Protein AF-A0A955AE21-F1 (afdb_monomer_lite)

pLDDT: mean 90.18, std 6.88, range [49.62, 97.69]

Secondary structure (DSSP, 8-state):
--HHHHHHHHHHHHHHHHHHHHHHHHHHHHHHHHHHHHHHHHHGGGS-HHHHHHHHHHHHHHHHH-GGGHHHHHHHHHHHHHHHHH-TTPPP-HHHHHHHHHHHHHHHTSTTHHHHSHHHHHHHHHHHHHHHTT---SS---HHHHHHHHHHHTPPPP-

Foldseek 3Di:
DDVVVVVVVVVVVVVVVVVVVVVVVVVVVVVVVLVVLLVCLLVLLVDPLVSLLVSLVSLVVNCVPDVVCCVPVLVSLLVLLLCQLAPQPADEDPSSVVSNVSSLCVCLVNPPSCPPVVVSLVSNLVSLVVVQVPRPGHYDDDPVVSVVSCVSSVNDDDD

Radius of gyration: 24.07 Å; chains: 1; bounding box: 61×18×78 Å

Structure (mmCIF, N/CA/C/O backbone):
data_AF-A0A955AE21-F1
#
_entry.id   AF-A0A955AE21-F1
#
loop_
_atom_site.group_PDB
_atom_site.id
_atom_site.type_symbol
_atom_site.label_atom_id
_atom_site.label_alt_id
_atom_site.label_comp_id
_atom_site.label_asym_id
_atom_site.label_entity_id
_atom_site.label_seq_id
_atom_site.pdbx_PDB_ins_code
_atom_site.Cartn_x
_atom_site.Cartn_y
_atom_site.Cartn_z
_atom_site.occupancy
_atom_site.B_iso_or_equiv
_atom_site.auth_seq_id
_atom_site.auth_comp_id
_atom_site.auth_asym_id
_atom_site.auth_atom_id
_atom_site.pdbx_PDB_model_num
ATOM 1 N N . MET A 1 1 ? 29.445 0.067 -59.287 1.00 57.66 1 MET A N 1
ATOM 2 C CA . MET A 1 1 ? 28.831 0.398 -57.986 1.00 57.66 1 MET A CA 1
ATOM 3 C C . MET A 1 1 ? 29.954 0.947 -57.136 1.00 57.66 1 MET A C 1
ATOM 5 O O . MET A 1 1 ? 30.856 0.194 -56.784 1.00 57.66 1 MET A O 1
ATOM 9 N N . ASP A 1 2 ? 29.982 2.263 -56.965 1.00 72.00 2 ASP A N 1
ATOM 10 C CA . ASP A 1 2 ? 31.187 2.963 -56.524 1.00 72.00 2 ASP A CA 1
ATOM 11 C C . ASP A 1 2 ? 31.446 2.706 -55.040 1.00 72.00 2 ASP A C 1
ATOM 13 O O . ASP A 1 2 ? 30.527 2.733 -54.219 1.00 72.00 2 ASP A O 1
ATOM 17 N N . GLY A 1 3 ? 32.702 2.421 -54.686 1.00 76.94 3 GLY A N 1
ATOM 18 C CA . GLY A 1 3 ? 33.094 2.044 -53.324 1.00 76.94 3 GLY A CA 1
ATOM 19 C C . GLY A 1 3 ? 32.744 3.089 -52.256 1.00 76.94 3 GLY A C 1
ATOM 20 O O . GLY A 1 3 ? 32.686 2.759 -51.075 1.00 76.94 3 GLY A O 1
ATOM 21 N N . GLU A 1 4 ? 32.464 4.332 -52.650 1.00 82.94 4 GLU A N 1
ATOM 22 C CA . GLU A 1 4 ? 31.946 5.374 -51.761 1.00 82.94 4 GLU A CA 1
ATOM 23 C C . GLU A 1 4 ? 30.494 5.138 -51.338 1.00 82.94 4 GLU A C 1
ATOM 25 O O . GLU A 1 4 ? 30.184 5.284 -50.157 1.00 82.94 4 GLU A O 1
ATOM 30 N N . PHE A 1 5 ? 29.616 4.696 -52.245 1.00 83.38 5 PHE A N 1
ATOM 31 C CA . PHE A 1 5 ? 28.223 4.381 -51.907 1.00 83.38 5 PHE A CA 1
ATOM 32 C C . PHE A 1 5 ? 28.147 3.264 -50.859 1.00 83.38 5 PHE A C 1
ATOM 34 O O . PHE A 1 5 ? 27.384 3.352 -49.900 1.00 83.38 5 PHE A O 1
ATOM 41 N N . VAL A 1 6 ? 29.004 2.246 -50.992 1.00 83.62 6 VAL A N 1
ATOM 42 C CA . VAL A 1 6 ? 29.099 1.139 -50.027 1.00 83.62 6 VAL A CA 1
ATOM 43 C C . VAL A 1 6 ? 29.546 1.638 -48.647 1.00 83.62 6 VAL A C 1
ATOM 45 O O . VAL A 1 6 ? 28.979 1.222 -47.638 1.00 83.62 6 VAL A O 1
ATOM 48 N N . LYS A 1 7 ? 30.507 2.570 -48.576 1.00 85.94 7 LYS A N 1
ATOM 49 C CA . LYS A 1 7 ? 30.955 3.169 -47.304 1.00 85.94 7 LYS A CA 1
ATOM 50 C C . LYS A 1 7 ? 29.842 3.965 -46.622 1.00 85.94 7 LYS A C 1
ATOM 52 O O . LYS A 1 7 ? 29.630 3.793 -45.422 1.00 85.94 7 LYS A O 1
ATOM 57 N N . TRP A 1 8 ? 29.111 4.787 -47.377 1.00 87.44 8 TRP A N 1
ATOM 58 C CA . TRP A 1 8 ? 27.972 5.544 -46.850 1.00 87.44 8 TRP A CA 1
ATOM 59 C C . TRP A 1 8 ? 26.839 4.626 -46.384 1.00 87.44 8 TRP A C 1
ATOM 61 O O . TRP A 1 8 ? 26.310 4.827 -45.293 1.00 87.44 8 TRP A O 1
ATOM 71 N N . ALA A 1 9 ? 26.527 3.568 -47.137 1.00 85.94 9 ALA A N 1
ATOM 72 C CA . ALA A 1 9 ? 25.515 2.586 -46.750 1.00 85.94 9 ALA A CA 1
ATOM 73 C C . ALA A 1 9 ? 25.878 1.853 -45.445 1.00 85.94 9 ALA A C 1
ATOM 75 O O . ALA A 1 9 ? 25.034 1.729 -44.557 1.00 85.94 9 ALA A O 1
ATOM 76 N N . ILE A 1 10 ? 27.138 1.423 -45.290 1.00 88.31 10 ILE A N 1
ATOM 77 C CA . ILE A 1 10 ? 27.627 0.780 -44.059 1.00 88.31 10 ILE A CA 1
ATOM 78 C C . ILE A 1 10 ? 27.575 1.759 -42.878 1.00 88.31 10 ILE A C 1
ATOM 80 O O . ILE A 1 10 ? 27.115 1.387 -41.800 1.00 88.31 10 ILE A O 1
ATOM 84 N N . ALA A 1 11 ? 27.996 3.012 -43.072 1.00 88.69 11 ALA A N 1
ATOM 85 C CA . ALA A 1 11 ? 27.964 4.028 -42.022 1.00 88.69 11 ALA A CA 1
ATOM 86 C C . ALA A 1 11 ? 26.527 4.341 -41.567 1.00 88.69 11 ALA A C 1
ATOM 88 O O . ALA A 1 11 ? 26.247 4.343 -40.367 1.00 88.69 11 ALA A O 1
ATOM 89 N N . CYS A 1 12 ? 25.599 4.543 -42.506 1.00 90.38 12 CYS A N 1
ATOM 90 C CA . CYS A 1 12 ? 24.185 4.760 -42.197 1.00 90.38 12 CYS A CA 1
ATOM 91 C C . CYS A 1 12 ? 23.558 3.542 -41.504 1.00 90.38 12 CYS A C 1
ATOM 93 O O . CYS A 1 12 ? 22.825 3.710 -40.530 1.00 90.38 12 CYS A O 1
ATOM 95 N N . GLY A 1 13 ? 23.886 2.324 -41.949 1.00 92.19 13 GLY A N 1
ATOM 96 C CA . GLY A 1 13 ? 23.442 1.087 -41.302 1.00 92.19 13 GLY A CA 1
ATOM 97 C C . GLY A 1 13 ? 23.958 0.954 -39.867 1.00 92.19 13 GLY A C 1
ATOM 98 O O . GLY A 1 13 ? 23.194 0.605 -38.969 1.00 92.19 13 GLY A O 1
ATOM 99 N N . GLY A 1 14 ? 25.225 1.306 -39.628 1.00 93.00 14 GLY A N 1
ATOM 100 C CA . GLY A 1 14 ? 25.830 1.309 -38.295 1.00 93.00 14 GLY A CA 1
ATOM 101 C C . GLY A 1 14 ? 25.146 2.284 -37.335 1.00 93.00 14 GLY A C 1
ATOM 102 O O . GLY A 1 14 ? 24.802 1.903 -36.217 1.00 93.00 14 GLY A O 1
ATOM 103 N N . TRP A 1 15 ? 24.877 3.515 -37.779 1.00 93.69 15 TRP A N 1
ATOM 104 C CA . TRP A 1 15 ? 24.160 4.507 -36.971 1.00 93.69 15 TRP A CA 1
ATOM 105 C C . TRP A 1 15 ? 22.705 4.121 -36.714 1.00 93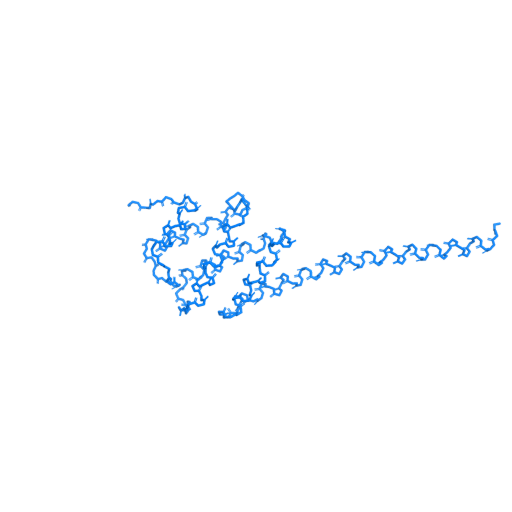.69 15 TRP A C 1
ATOM 107 O O . TRP A 1 15 ? 22.232 4.262 -35.587 1.00 93.69 15 TRP A O 1
ATOM 117 N N . LEU A 1 16 ? 22.010 3.583 -37.718 1.00 95.06 16 LEU A N 1
ATOM 118 C CA . LEU A 1 16 ? 20.644 3.090 -37.554 1.00 95.06 16 LEU A CA 1
ATOM 119 C C . LEU A 1 16 ? 20.587 1.959 -36.518 1.00 95.06 16 LEU A C 1
ATOM 121 O O . LEU A 1 16 ? 19.754 1.994 -35.612 1.00 95.06 16 LEU A O 1
ATOM 125 N N . MET A 1 17 ? 21.514 1.002 -36.601 1.00 94.25 17 MET A N 1
ATOM 126 C CA . MET A 1 17 ? 21.623 -0.081 -35.625 1.00 94.25 17 MET A CA 1
ATOM 127 C C . MET A 1 17 ? 21.954 0.448 -34.223 1.00 94.25 17 MET A C 1
ATOM 129 O O . MET A 1 17 ? 21.341 0.021 -33.246 1.00 94.25 17 MET A O 1
ATOM 133 N N . ALA A 1 18 ? 22.874 1.409 -34.110 1.00 94.00 18 ALA A N 1
ATOM 134 C CA . ALA A 1 18 ? 23.233 2.019 -32.831 1.00 94.00 18 ALA A CA 1
ATOM 135 C C . ALA A 1 18 ? 22.043 2.738 -32.176 1.00 94.00 18 ALA A C 1
ATOM 137 O O . ALA A 1 18 ? 21.811 2.569 -30.978 1.00 94.00 18 ALA A O 1
ATOM 138 N N . VAL A 1 19 ? 21.252 3.489 -32.951 1.00 95.19 19 VAL A N 1
ATOM 139 C CA . VAL A 1 19 ? 20.032 4.148 -32.456 1.00 95.19 19 VAL A CA 1
ATOM 140 C C . VAL A 1 19 ? 19.002 3.114 -32.009 1.00 95.19 19 VAL A C 1
ATOM 142 O O . VAL A 1 19 ? 18.425 3.257 -30.932 1.00 95.19 19 VAL A O 1
ATOM 145 N N . LEU A 1 20 ? 18.799 2.050 -32.788 1.00 95.50 20 LEU A N 1
ATOM 146 C CA . LEU A 1 20 ? 17.851 0.992 -32.444 1.00 95.50 20 LEU A CA 1
ATOM 147 C C . LEU A 1 20 ? 18.246 0.298 -31.131 1.00 95.50 20 LEU A C 1
ATOM 149 O O . LEU A 1 20 ? 17.415 0.169 -30.231 1.00 95.50 20 LEU A O 1
ATOM 153 N N . LEU A 1 21 ? 19.520 -0.070 -30.976 1.00 94.75 21 LEU A N 1
ATOM 154 C CA . LEU A 1 21 ? 20.045 -0.655 -29.738 1.00 94.75 21 LEU A CA 1
ATOM 155 C C . LEU A 1 21 ? 19.929 0.305 -28.548 1.00 94.75 21 LEU A C 1
ATOM 157 O O . LEU A 1 21 ? 19.576 -0.123 -27.449 1.00 94.75 21 LEU A O 1
ATOM 161 N N . ALA A 1 22 ? 20.184 1.600 -28.752 1.00 93.62 22 ALA A N 1
ATOM 162 C CA . ALA A 1 22 ? 20.041 2.604 -27.703 1.00 93.62 22 ALA A CA 1
ATOM 163 C C . ALA A 1 22 ? 18.582 2.746 -27.240 1.00 93.62 22 ALA A C 1
ATOM 165 O O . ALA A 1 22 ? 18.328 2.815 -26.036 1.00 93.62 22 ALA A O 1
ATOM 166 N N . LEU A 1 23 ? 17.622 2.737 -28.172 1.00 93.44 23 LEU A N 1
ATOM 167 C CA . LEU A 1 23 ? 16.192 2.802 -27.859 1.00 93.44 23 LEU A CA 1
ATOM 168 C C . LEU A 1 23 ? 15.718 1.552 -27.112 1.00 93.44 23 LEU A C 1
ATOM 170 O O . LEU A 1 23 ? 15.088 1.681 -26.061 1.00 93.44 23 LEU A O 1
ATOM 174 N N . LEU A 1 24 ? 16.060 0.357 -27.603 1.00 93.88 24 LEU A N 1
ATOM 175 C CA . LEU A 1 24 ? 15.724 -0.898 -26.922 1.00 93.88 24 LEU A CA 1
ATOM 176 C C . LEU A 1 24 ? 16.342 -0.949 -25.521 1.00 93.88 24 LEU A C 1
ATOM 178 O O . LEU A 1 24 ? 15.638 -1.213 -24.547 1.00 93.88 24 LEU A O 1
ATOM 182 N N . GLY A 1 25 ? 17.623 -0.591 -25.398 1.00 92.06 25 GLY A N 1
ATOM 183 C CA . GLY A 1 25 ? 18.315 -0.555 -24.113 1.00 92.06 25 GLY A CA 1
ATOM 184 C C . GLY A 1 25 ? 17.740 0.483 -23.144 1.00 92.06 25 GLY A C 1
ATOM 185 O O . GLY A 1 25 ? 17.750 0.260 -21.935 1.00 92.06 25 GLY A O 1
ATOM 186 N N . TYR A 1 26 ? 17.220 1.611 -23.637 1.00 92.38 26 TYR A N 1
ATOM 187 C CA . TYR A 1 26 ? 16.533 2.596 -22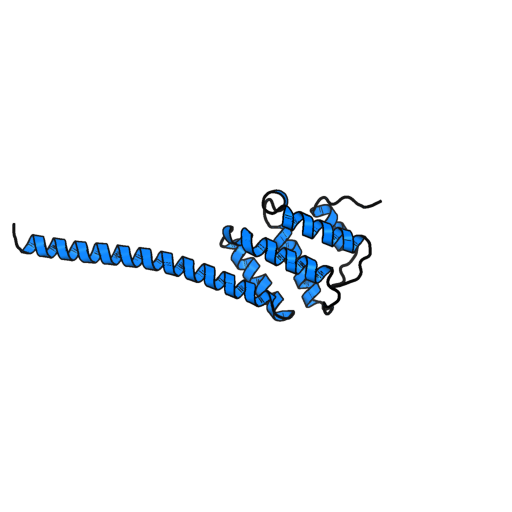.800 1.00 92.38 26 TYR A CA 1
ATOM 188 C C . TYR A 1 26 ? 15.190 2.066 -22.280 1.00 92.38 26 TYR A C 1
ATOM 190 O O . TYR A 1 26 ? 14.891 2.214 -21.092 1.00 92.38 26 TYR A O 1
ATOM 198 N N . LEU A 1 27 ? 14.399 1.418 -23.142 1.00 90.00 27 LEU A N 1
ATOM 199 C CA . LEU A 1 27 ? 13.118 0.816 -22.761 1.00 90.00 27 LEU A CA 1
ATOM 200 C C . LEU A 1 27 ? 13.305 -0.296 -21.722 1.00 90.00 27 LEU A C 1
ATOM 202 O O . LEU A 1 27 ? 12.609 -0.307 -20.706 1.00 90.00 27 LEU A O 1
ATOM 206 N N . GLU A 1 28 ? 14.281 -1.178 -21.938 1.00 90.19 28 GLU A N 1
ATOM 207 C CA . GLU A 1 28 ? 14.596 -2.277 -21.026 1.00 90.19 28 GLU A CA 1
ATOM 208 C C . GLU A 1 28 ? 15.080 -1.765 -19.663 1.00 90.19 28 GLU A C 1
ATOM 210 O O . GLU A 1 28 ? 14.552 -2.164 -18.624 1.00 90.19 28 GLU A O 1
ATOM 215 N N . ARG A 1 29 ? 16.011 -0.799 -19.642 1.00 90.19 29 ARG A N 1
ATOM 216 C CA . ARG A 1 29 ? 16.472 -0.178 -18.386 1.00 90.19 29 ARG A CA 1
ATOM 217 C C . ARG A 1 29 ? 15.327 0.462 -17.618 1.00 90.19 29 ARG A C 1
ATOM 219 O O . ARG A 1 29 ? 15.265 0.324 -16.400 1.00 90.19 29 ARG A O 1
ATOM 226 N N . ARG A 1 30 ? 14.416 1.146 -18.314 1.00 86.94 30 ARG A N 1
ATOM 227 C CA . ARG A 1 30 ? 13.261 1.784 -17.679 1.00 86.94 30 ARG A CA 1
ATOM 228 C C . ARG A 1 30 ? 12.313 0.751 -17.070 1.00 86.94 30 ARG A C 1
ATOM 230 O O . ARG A 1 30 ? 11.839 0.975 -15.959 1.00 86.94 30 ARG A O 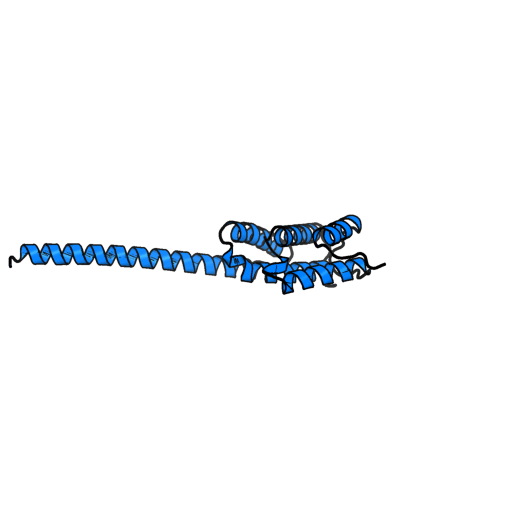1
ATOM 237 N N . ALA A 1 31 ? 12.056 -0.361 -17.759 1.00 83.69 31 ALA A N 1
ATOM 238 C CA . ALA A 1 31 ? 11.250 -1.455 -17.221 1.00 83.69 31 ALA A CA 1
ATOM 239 C C . ALA A 1 31 ? 11.912 -2.077 -15.979 1.00 83.69 31 ALA A C 1
ATOM 241 O O . ALA A 1 31 ? 11.279 -2.166 -14.927 1.00 83.69 31 ALA A O 1
ATOM 242 N N . ASN A 1 32 ? 13.209 -2.387 -16.059 1.00 87.81 32 ASN A N 1
ATOM 243 C CA . ASN A 1 32 ? 13.964 -2.985 -14.955 1.00 87.81 32 ASN A CA 1
ATOM 244 C C . ASN A 1 32 ? 14.014 -2.072 -13.722 1.00 87.81 32 ASN A C 1
ATOM 246 O O . ASN A 1 32 ? 13.788 -2.533 -12.605 1.00 87.81 32 ASN A O 1
ATOM 250 N N . GLN A 1 33 ? 14.221 -0.766 -13.913 1.00 88.00 33 GLN A N 1
ATOM 251 C CA . GLN A 1 33 ? 14.197 0.213 -12.820 1.00 88.00 33 GLN A CA 1
ATOM 252 C C . GLN A 1 33 ? 12.830 0.288 -12.128 1.00 88.00 33 GLN A C 1
ATOM 254 O O . GLN A 1 33 ? 12.770 0.465 -10.911 1.00 88.00 33 GLN A O 1
ATOM 259 N N . GLN A 1 34 ? 11.728 0.157 -12.876 1.00 86.00 34 GLN A N 1
ATOM 260 C CA . GLN A 1 34 ? 10.388 0.143 -12.284 1.00 86.00 34 GLN A CA 1
ATOM 261 C C . GLN A 1 34 ? 10.149 -1.118 -11.450 1.00 86.00 34 GLN A C 1
ATOM 263 O O . GLN A 1 34 ? 9.669 -1.006 -10.322 1.00 86.00 34 GLN A O 1
ATOM 268 N N . SER A 1 35 ? 10.536 -2.289 -11.958 1.00 86.56 35 SER A N 1
ATOM 269 C CA . SER A 1 35 ? 10.449 -3.551 -11.214 1.00 86.56 35 SER A CA 1
ATOM 270 C C . SER A 1 35 ? 11.323 -3.539 -9.959 1.00 86.56 35 SER A C 1
ATOM 272 O O . SER A 1 35 ? 10.872 -3.951 -8.892 1.00 86.56 35 SER A O 1
ATOM 274 N N . GLU A 1 36 ? 12.543 -3.007 -10.045 1.00 89.81 36 GLU A N 1
ATOM 275 C CA . GLU A 1 36 ? 13.442 -2.882 -8.895 1.00 89.81 36 GLU A CA 1
ATOM 276 C C . GLU A 1 36 ? 12.873 -1.934 -7.830 1.00 89.81 36 GLU A C 1
ATOM 278 O O . GLU A 1 36 ? 12.906 -2.245 -6.638 1.00 89.81 36 GLU A O 1
ATOM 283 N N . LEU A 1 37 ? 12.308 -0.793 -8.239 1.00 88.44 37 LEU A N 1
ATOM 284 C CA . LEU A 1 37 ? 11.669 0.144 -7.315 1.00 88.44 37 LEU A CA 1
ATOM 285 C C . LEU A 1 37 ? 10.447 -0.483 -6.630 1.00 88.44 37 LEU A C 1
ATOM 287 O O . LEU A 1 37 ? 10.255 -0.279 -5.429 1.00 88.44 37 LEU A O 1
ATOM 291 N N . LEU A 1 38 ? 9.649 -1.263 -7.366 1.00 89.50 38 LEU A N 1
ATOM 292 C CA . LEU A 1 38 ? 8.520 -2.006 -6.809 1.00 89.50 38 LEU A CA 1
ATOM 293 C C . LEU A 1 38 ? 8.995 -3.019 -5.759 1.00 89.50 38 LEU A C 1
ATOM 295 O O . LEU A 1 38 ? 8.508 -2.989 -4.633 1.00 89.50 38 LEU A O 1
ATOM 299 N N . LEU A 1 39 ? 9.991 -3.848 -6.083 1.00 90.38 39 LEU A N 1
ATOM 300 C CA . LEU A 1 39 ? 10.553 -4.837 -5.153 1.00 90.38 39 LEU A CA 1
ATOM 301 C C . LEU A 1 39 ? 11.137 -4.182 -3.897 1.00 90.38 39 LEU A C 1
ATOM 303 O O . LEU A 1 39 ? 10.838 -4.608 -2.781 1.00 90.38 39 LEU A O 1
ATOM 307 N N . LYS A 1 40 ? 11.908 -3.098 -4.058 1.00 88.75 40 LYS A N 1
ATOM 308 C CA . LYS A 1 40 ? 12.423 -2.319 -2.922 1.00 88.75 40 LYS A CA 1
ATOM 309 C C . LYS A 1 40 ? 11.289 -1.784 -2.059 1.00 88.75 40 LYS A C 1
ATOM 311 O O . LYS A 1 40 ? 11.393 -1.838 -0.841 1.00 88.75 40 LYS A O 1
ATOM 316 N N . THR A 1 41 ? 10.212 -1.300 -2.677 1.00 89.00 41 THR A N 1
ATOM 317 C CA . THR A 1 41 ? 9.038 -0.785 -1.960 1.00 89.00 41 THR A CA 1
ATOM 318 C C . THR A 1 41 ? 8.361 -1.874 -1.134 1.00 89.00 41 THR A C 1
ATOM 320 O O . THR A 1 41 ? 8.067 -1.640 0.035 1.00 89.00 41 THR A O 1
ATOM 323 N N . VAL A 1 42 ? 8.172 -3.069 -1.699 1.00 89.25 42 VAL A N 1
ATOM 324 C CA . VAL A 1 42 ? 7.594 -4.219 -0.983 1.00 89.25 42 VAL A CA 1
ATOM 325 C C . VAL A 1 42 ? 8.442 -4.581 0.243 1.00 89.25 42 VAL A C 1
ATOM 327 O O . VAL A 1 42 ? 7.896 -4.743 1.332 1.00 89.25 42 VAL A O 1
ATOM 330 N N . ALA A 1 43 ? 9.772 -4.588 0.114 1.00 90.38 43 ALA A N 1
ATOM 331 C CA . ALA A 1 43 ? 10.685 -4.919 1.214 1.00 90.38 43 ALA A CA 1
ATOM 332 C C . ALA A 1 43 ? 10.596 -3.958 2.422 1.00 90.38 43 ALA A C 1
ATOM 334 O O . ALA A 1 43 ? 10.947 -4.327 3.544 1.00 90.38 43 ALA A O 1
ATOM 335 N N . TYR A 1 44 ? 10.100 -2.726 2.248 1.00 90.19 44 TYR A N 1
ATOM 336 C CA . TYR A 1 44 ? 9.882 -1.812 3.379 1.00 90.19 44 TYR A CA 1
ATOM 337 C C . TYR A 1 44 ? 8.752 -2.269 4.315 1.00 90.19 44 TYR A C 1
ATOM 339 O O . TYR A 1 44 ? 8.760 -1.901 5.493 1.00 90.19 44 TYR A O 1
ATOM 347 N N . PHE A 1 45 ? 7.809 -3.084 3.837 1.00 88.12 45 PHE A N 1
ATOM 348 C CA . PHE A 1 45 ? 6.683 -3.572 4.640 1.00 88.12 45 PHE A CA 1
ATOM 349 C C . PHE A 1 45 ? 7.031 -4.763 5.541 1.00 88.12 45 PHE A C 1
ATOM 351 O O . PHE A 1 45 ? 6.293 -5.033 6.484 1.00 88.12 45 PHE A O 1
ATOM 358 N N . GLU A 1 46 ? 8.177 -5.414 5.325 1.00 83.69 46 GLU A N 1
ATOM 359 C CA . GLU A 1 46 ? 8.731 -6.427 6.242 1.00 83.69 46 GLU A CA 1
ATOM 360 C C . GLU A 1 46 ? 9.311 -5.803 7.526 1.00 83.69 46 GLU A C 1
ATOM 362 O O . GLU A 1 46 ? 9.648 -6.490 8.488 1.00 83.69 46 GLU A O 1
ATOM 367 N N . GLY A 1 47 ? 9.487 -4.481 7.540 1.00 80.12 47 GLY A N 1
ATOM 368 C CA . GLY A 1 47 ? 10.088 -3.765 8.652 1.00 80.12 47 GLY A CA 1
ATOM 369 C C . GLY A 1 47 ? 9.125 -3.372 9.772 1.00 80.12 47 GLY A C 1
ATOM 370 O O . GLY A 1 47 ? 7.914 -3.543 9.706 1.00 80.12 47 GLY A O 1
ATOM 371 N N . LYS A 1 48 ? 9.695 -2.747 10.810 1.00 84.69 48 LYS A N 1
ATOM 372 C CA . LYS A 1 48 ? 8.936 -2.079 11.879 1.00 84.69 48 LYS A CA 1
ATOM 373 C C . LYS A 1 48 ? 8.274 -0.785 11.371 1.00 84.69 48 LYS A C 1
ATOM 375 O O . LYS A 1 48 ? 8.523 -0.341 10.250 1.00 84.69 48 LYS A O 1
ATOM 380 N N . THR A 1 49 ? 7.515 -0.125 12.240 1.00 87.06 49 THR A N 1
ATOM 381 C CA . THR A 1 49 ? 6.729 1.099 12.002 1.00 87.06 49 THR A CA 1
ATOM 382 C C . THR A 1 49 ? 7.356 2.129 11.059 1.00 87.06 49 THR A C 1
ATOM 384 O O . THR A 1 49 ? 6.725 2.526 10.084 1.00 87.06 49 THR A O 1
ATOM 387 N N . GLN A 1 50 ? 8.609 2.543 11.294 1.00 87.69 50 GLN A N 1
ATOM 388 C CA . GLN A 1 50 ? 9.269 3.550 10.449 1.00 87.69 50 GLN A CA 1
ATOM 389 C C . GLN A 1 50 ? 9.463 3.078 9.003 1.00 87.69 50 GLN A C 1
ATOM 391 O O . GLN A 1 50 ? 9.213 3.838 8.068 1.00 87.69 50 GLN A O 1
ATOM 396 N N . LYS A 1 51 ? 9.880 1.820 8.807 1.00 91.19 51 LYS A N 1
ATOM 397 C CA . LYS A 1 51 ? 10.042 1.249 7.465 1.00 91.19 51 LYS A CA 1
ATOM 398 C C . LYS A 1 51 ? 8.690 1.169 6.760 1.00 91.19 51 LYS A C 1
ATOM 400 O O . LYS A 1 51 ? 8.604 1.595 5.613 1.00 91.19 51 LYS A O 1
ATOM 405 N N . ARG A 1 52 ? 7.626 0.763 7.465 1.00 93.12 52 ARG A N 1
ATOM 406 C CA . ARG A 1 52 ? 6.258 0.770 6.924 1.00 93.12 52 ARG A CA 1
ATOM 407 C C . ARG A 1 52 ? 5.821 2.170 6.491 1.00 93.12 52 ARG A C 1
ATOM 409 O O . ARG A 1 52 ? 5.329 2.326 5.380 1.00 93.12 52 ARG A O 1
ATOM 416 N N . SER A 1 53 ? 6.056 3.202 7.305 1.00 93.12 53 SER A N 1
ATOM 417 C CA . SER A 1 53 ? 5.709 4.587 6.942 1.00 93.12 53 SER A CA 1
ATOM 418 C C . SER A 1 53 ? 6.408 5.065 5.663 1.00 93.12 53 SER A C 1
ATOM 420 O O . SER A 1 53 ? 5.784 5.771 4.864 1.00 93.12 53 SER A O 1
ATOM 422 N N . VAL A 1 54 ? 7.672 4.668 5.455 1.00 93.25 54 VAL A N 1
ATOM 423 C CA . VAL A 1 54 ? 8.421 4.916 4.208 1.00 93.25 54 VAL A CA 1
ATOM 424 C C . VAL A 1 54 ? 7.833 4.110 3.050 1.00 93.25 54 VAL A C 1
ATOM 426 O O . VAL A 1 54 ? 7.589 4.672 1.985 1.00 93.25 54 VAL A O 1
ATOM 429 N N . GLY A 1 55 ? 7.540 2.825 3.266 1.00 94.38 55 GLY A N 1
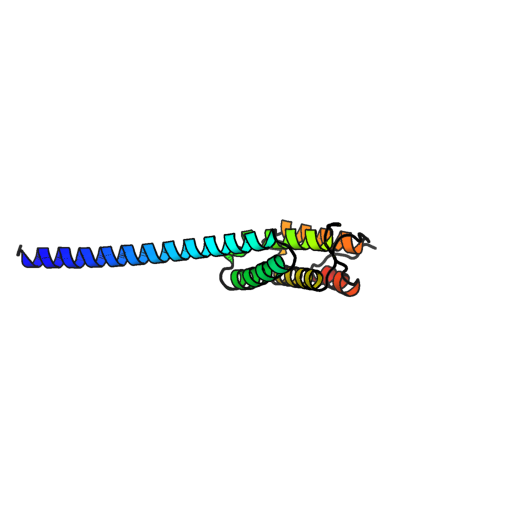ATOM 430 C CA . GLY A 1 55 ? 6.895 1.955 2.281 1.00 94.38 55 GLY A CA 1
ATOM 431 C C . GLY A 1 55 ? 5.576 2.535 1.771 1.00 94.38 55 GLY A C 1
ATOM 432 O O . GLY A 1 55 ? 5.379 2.632 0.565 1.00 94.38 55 GLY A O 1
ATOM 433 N N . ILE A 1 56 ? 4.717 3.028 2.668 1.00 95.12 56 ILE A N 1
ATOM 434 C CA . ILE A 1 56 ? 3.447 3.676 2.308 1.00 95.12 56 ILE A CA 1
ATOM 435 C C . ILE A 1 56 ? 3.687 4.924 1.442 1.00 95.12 56 ILE A C 1
ATOM 437 O O . ILE A 1 56 ? 3.019 5.095 0.427 1.00 95.12 56 ILE A O 1
ATOM 441 N N . ALA A 1 57 ? 4.674 5.763 1.781 1.00 94.12 57 ALA A N 1
ATOM 442 C CA . ALA A 1 57 ? 5.006 6.943 0.974 1.00 94.12 57 ALA A CA 1
ATOM 443 C C . ALA A 1 57 ? 5.520 6.576 -0.434 1.00 94.12 57 ALA A C 1
ATOM 445 O O . ALA A 1 57 ? 5.215 7.252 -1.417 1.00 94.12 57 ALA A O 1
ATOM 446 N N . LEU A 1 58 ? 6.280 5.484 -0.554 1.00 94.06 58 LEU A N 1
ATOM 447 C CA . LEU A 1 58 ? 6.713 4.963 -1.852 1.00 94.06 58 LEU A CA 1
ATOM 448 C C . LEU A 1 58 ? 5.526 4.422 -2.660 1.00 94.06 58 LEU A C 1
ATOM 450 O O . LEU A 1 58 ? 5.423 4.709 -3.853 1.00 94.06 58 LEU A O 1
ATOM 454 N N . VAL A 1 59 ? 4.606 3.698 -2.014 1.00 94.69 59 VAL A N 1
ATOM 455 C CA . VAL A 1 59 ? 3.377 3.184 -2.638 1.00 94.69 59 VAL A CA 1
ATOM 456 C C . VAL A 1 59 ? 2.496 4.318 -3.163 1.00 94.69 59 VAL A C 1
ATOM 458 O O . VAL A 1 59 ? 2.061 4.244 -4.311 1.00 94.69 59 VAL A O 1
ATOM 461 N N . GLU A 1 60 ? 2.307 5.393 -2.392 1.00 91.75 60 GLU A N 1
ATOM 462 C CA . GLU A 1 60 ? 1.610 6.614 -2.835 1.00 91.75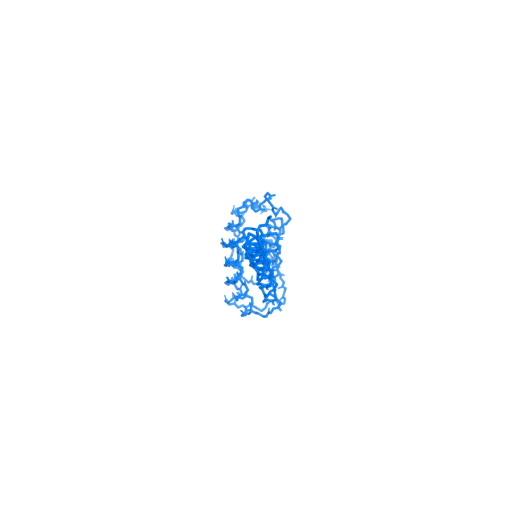 60 GLU A CA 1
ATOM 463 C C . GLU A 1 60 ? 2.204 7.145 -4.153 1.00 91.75 60 GLU A C 1
ATOM 465 O O . GLU A 1 60 ? 1.488 7.407 -5.123 1.00 91.75 60 GLU A O 1
ATOM 470 N N . GLY A 1 61 ? 3.535 7.236 -4.234 1.00 90.75 61 GLY A N 1
ATOM 471 C CA . GLY A 1 61 ? 4.226 7.663 -5.451 1.00 90.75 61 GLY A CA 1
ATOM 472 C C . GLY A 1 61 ? 4.092 6.678 -6.620 1.00 90.75 61 GLY A C 1
ATOM 473 O O . GLY A 1 61 ? 3.957 7.101 -7.772 1.00 90.75 61 GLY A O 1
ATOM 474 N N . LEU A 1 62 ? 4.132 5.371 -6.349 1.00 91.25 62 LEU A N 1
ATOM 475 C CA . LEU A 1 62 ? 4.053 4.325 -7.372 1.00 91.25 62 LEU A CA 1
ATOM 476 C C . LEU A 1 62 ? 2.657 4.199 -7.983 1.00 91.25 62 LEU A C 1
ATOM 478 O O . LEU A 1 62 ? 2.556 4.074 -9.207 1.00 91.25 62 LEU A O 1
ATOM 482 N N . LEU A 1 63 ? 1.607 4.264 -7.161 1.00 89.50 63 LEU A N 1
ATOM 483 C CA . LEU A 1 63 ? 0.215 4.187 -7.611 1.00 89.50 63 LEU A CA 1
ATOM 484 C C . LEU A 1 63 ? -0.160 5.373 -8.505 1.00 89.50 63 LEU A C 1
ATOM 486 O O . LEU A 1 63 ? -0.848 5.185 -9.510 1.00 89.50 63 LEU A O 1
ATOM 490 N N . ASN A 1 64 ? 0.356 6.565 -8.195 1.00 83.44 64 ASN A N 1
ATOM 491 C CA . ASN A 1 64 ? 0.147 7.765 -9.006 1.00 83.44 64 ASN A CA 1
ATOM 492 C C . ASN A 1 64 ? 0.877 7.708 -10.357 1.00 83.44 64 ASN A C 1
ATOM 494 O O . ASN A 1 64 ? 0.390 8.246 -11.349 1.00 83.44 64 ASN A O 1
ATOM 498 N N . LYS A 1 65 ? 2.052 7.065 -10.415 1.00 85.06 65 LYS A N 1
ATOM 499 C CA . LYS A 1 65 ? 2.874 7.013 -11.636 1.00 85.06 65 LYS A CA 1
ATOM 500 C C . LYS A 1 65 ? 2.487 5.900 -12.601 1.00 85.06 65 LYS A C 1
ATOM 502 O O . LYS A 1 65 ? 2.643 6.079 -13.807 1.00 85.06 65 LYS A O 1
ATOM 507 N N . ASN A 1 66 ? 2.072 4.739 -12.099 1.00 83.12 66 ASN A N 1
ATOM 508 C CA . ASN A 1 66 ? 1.769 3.590 -12.946 1.00 83.12 66 ASN A CA 1
ATOM 509 C C . ASN A 1 66 ? 0.625 2.748 -12.353 1.00 83.12 66 ASN A C 1
ATOM 511 O O . ASN A 1 66 ? 0.861 1.960 -11.433 1.00 83.12 66 ASN A O 1
ATOM 515 N N . PRO A 1 67 ? -0.592 2.838 -12.921 1.00 84.38 67 PRO A N 1
ATOM 516 C CA . PRO A 1 67 ? -1.742 2.054 -12.475 1.00 84.38 67 PRO A CA 1
ATOM 517 C C . PRO A 1 67 ? -1.519 0.538 -12.496 1.00 84.38 67 PRO A C 1
ATOM 519 O O . PRO A 1 67 ? -2.154 -0.161 -11.717 1.00 84.38 67 PRO A O 1
ATOM 522 N N . LYS A 1 68 ? -0.598 0.022 -13.327 1.00 87.44 68 LYS A N 1
ATOM 523 C CA . LYS A 1 68 ? -0.284 -1.418 -13.389 1.00 87.44 68 LYS A CA 1
ATOM 524 C C . LYS A 1 68 ? 0.288 -1.970 -12.084 1.00 87.44 68 LYS A C 1
ATOM 526 O O . LYS A 1 68 ? 0.215 -3.165 -11.848 1.00 87.44 68 LYS A O 1
ATOM 531 N N . HIS A 1 69 ? 0.851 -1.123 -11.221 1.00 91.25 69 HIS A N 1
ATOM 532 C CA . HIS A 1 69 ? 1.335 -1.585 -9.922 1.00 91.25 69 HIS A CA 1
ATOM 533 C C . HIS A 1 69 ? 0.199 -1.939 -8.951 1.00 91.25 69 HIS A C 1
ATOM 535 O O . HIS A 1 69 ? 0.469 -2.578 -7.938 1.00 91.25 69 HIS A O 1
ATOM 541 N N . ARG A 1 70 ? -1.057 -1.562 -9.238 1.00 92.25 70 ARG A N 1
ATOM 542 C CA . ARG A 1 70 ? -2.213 -1.864 -8.376 1.00 92.25 70 ARG A CA 1
ATOM 543 C C . ARG A 1 70 ? -2.390 -3.358 -8.137 1.00 92.25 70 ARG A C 1
ATOM 545 O O . ARG A 1 70 ? -2.662 -3.735 -7.006 1.00 92.25 70 ARG A O 1
ATOM 552 N N . ASP A 1 71 ? -2.128 -4.189 -9.141 1.00 91.00 71 ASP A N 1
ATOM 553 C CA . ASP A 1 71 ? -2.268 -5.649 -9.043 1.00 91.00 71 ASP A CA 1
ATOM 554 C C . ASP A 1 71 ? -1.383 -6.266 -7.949 1.00 91.00 71 ASP A C 1
ATOM 556 O O . ASP A 1 71 ? -1.715 -7.308 -7.394 1.00 91.00 71 ASP A O 1
ATOM 560 N N . VAL A 1 72 ? -0.276 -5.602 -7.602 1.00 92.25 72 VAL A N 1
ATOM 561 C CA . VAL A 1 72 ? 0.642 -6.027 -6.535 1.00 92.25 72 VAL A CA 1
ATOM 562 C C . VAL A 1 72 ? 0.431 -5.210 -5.262 1.00 92.25 72 VAL A C 1
ATOM 564 O O . VAL A 1 72 ? 0.427 -5.748 -4.156 1.00 92.25 72 VAL A O 1
ATOM 567 N N . LEU A 1 73 ? 0.260 -3.895 -5.404 1.00 95.19 73 LEU A N 1
ATOM 568 C CA . LEU A 1 73 ? 0.218 -2.977 -4.271 1.00 95.19 73 LEU A CA 1
ATOM 569 C C . LEU A 1 73 ? -1.116 -3.022 -3.523 1.00 95.19 73 LEU A C 1
ATOM 571 O O . LEU A 1 73 ? -1.103 -2.862 -2.308 1.00 95.19 73 LEU A O 1
ATOM 575 N N . VAL A 1 74 ? -2.244 -3.269 -4.195 1.00 96.06 74 VAL A N 1
ATOM 576 C CA . VAL A 1 74 ? -3.550 -3.370 -3.524 1.00 96.06 74 VAL A CA 1
ATOM 577 C C . VAL A 1 74 ? -3.587 -4.574 -2.574 1.00 96.06 74 VAL A C 1
ATOM 579 O O . VAL A 1 74 ? -3.825 -4.346 -1.390 1.00 96.06 74 VAL A O 1
ATOM 582 N N . PRO A 1 75 ? -3.250 -5.813 -2.994 1.00 95.81 75 PRO A N 1
ATOM 583 C CA . PRO A 1 75 ? -3.171 -6.944 -2.064 1.00 95.81 75 PRO A CA 1
ATOM 584 C C . PRO A 1 75 ? -2.175 -6.725 -0.918 1.00 95.81 75 PRO A C 1
ATOM 586 O O . PRO A 1 75 ? -2.464 -7.056 0.230 1.00 95.81 75 PRO A O 1
ATOM 589 N N . LEU A 1 76 ? -1.014 -6.120 -1.203 1.00 96.06 76 LEU A N 1
ATOM 590 C CA . LEU A 1 76 ? -0.026 -5.784 -0.174 1.00 96.06 76 LEU A CA 1
ATOM 591 C C . LEU A 1 76 ? -0.608 -4.833 0.880 1.00 96.06 76 LEU A C 1
ATOM 593 O O . LEU A 1 76 ? -0.474 -5.079 2.078 1.00 96.06 76 LEU A O 1
ATOM 597 N N . LEU A 1 77 ? -1.244 -3.747 0.437 1.00 97.44 77 LEU A N 1
ATOM 598 C CA . LEU A 1 77 ? -1.878 -2.766 1.313 1.00 97.44 77 LEU A CA 1
ATOM 599 C C . LEU A 1 77 ? -3.023 -3.393 2.114 1.00 97.44 77 LEU A C 1
ATOM 601 O O . LEU A 1 77 ? -3.120 -3.130 3.308 1.00 97.44 77 LEU A O 1
ATOM 605 N N . THR A 1 78 ? -3.839 -4.251 1.499 1.00 97.69 78 THR A N 1
ATOM 606 C CA . THR A 1 78 ? -4.895 -5.006 2.188 1.00 97.69 78 THR A CA 1
ATOM 607 C C . THR A 1 78 ? -4.323 -5.861 3.312 1.00 97.69 78 THR A C 1
ATOM 609 O O . THR A 1 78 ? -4.759 -5.722 4.451 1.00 97.69 78 THR A O 1
ATOM 612 N N . ASN A 1 79 ? -3.291 -6.661 3.039 1.00 96.50 79 ASN A N 1
ATOM 613 C CA . ASN A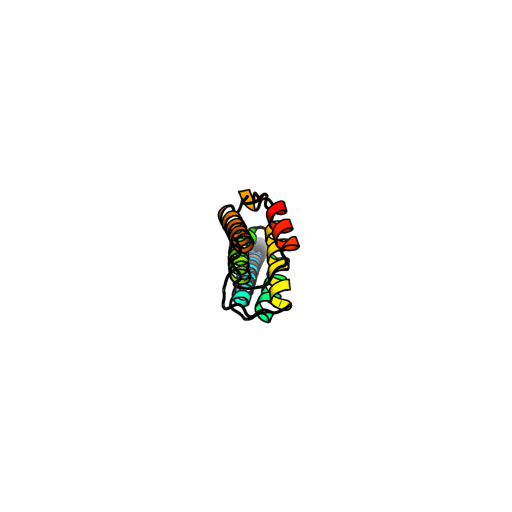 1 79 ? -2.656 -7.489 4.068 1.00 96.50 79 ASN A CA 1
ATOM 614 C C . ASN A 1 79 ? -2.137 -6.643 5.239 1.00 96.50 79 ASN A C 1
ATOM 616 O O . ASN A 1 79 ? -2.301 -7.007 6.402 1.00 96.50 79 ASN A O 1
ATOM 620 N N . GLN A 1 80 ? -1.535 -5.489 4.946 1.00 96.25 80 GLN A N 1
ATOM 621 C CA . GLN A 1 80 ? -1.036 -4.575 5.976 1.00 96.25 80 GLN A CA 1
ATOM 622 C C . GLN A 1 80 ? -2.168 -3.896 6.752 1.00 96.25 80 GLN A C 1
ATOM 624 O O . GLN A 1 80 ? -2.031 -3.701 7.958 1.00 96.25 80 GLN A O 1
ATOM 629 N N . PHE A 1 81 ? -3.279 -3.565 6.091 1.00 97.19 81 PHE A N 1
ATOM 630 C CA . PHE A 1 81 ? -4.483 -3.036 6.727 1.00 97.19 81 PHE A CA 1
ATOM 631 C C . PHE A 1 81 ? -5.056 -4.039 7.729 1.00 97.19 81 PHE A C 1
ATOM 633 O O . PHE A 1 81 ? -5.229 -3.702 8.898 1.00 97.19 81 PHE A O 1
ATOM 640 N N . VAL A 1 82 ? -5.279 -5.283 7.292 1.00 96.56 82 VAL A N 1
ATOM 641 C CA . VAL A 1 82 ? -5.806 -6.367 8.133 1.00 96.56 82 VAL A CA 1
ATOM 642 C C . VAL A 1 82 ? -4.868 -6.639 9.308 1.00 96.56 82 VAL A C 1
ATOM 644 O O . VAL A 1 82 ? -5.315 -6.686 10.453 1.00 96.56 82 VAL A O 1
ATOM 647 N N . TYR A 1 83 ? -3.561 -6.745 9.046 1.00 95.06 83 TYR A N 1
ATOM 648 C CA . TYR A 1 83 ? -2.554 -6.951 10.086 1.00 95.06 83 TYR A CA 1
ATOM 649 C C . TYR A 1 83 ? -2.586 -5.837 11.137 1.00 95.06 83 TYR A C 1
ATOM 651 O O . TYR A 1 83 ? -2.679 -6.110 12.329 1.00 95.06 83 TYR A O 1
ATOM 659 N N . LEU A 1 84 ? -2.553 -4.573 10.711 1.00 95.31 84 LEU A N 1
ATOM 660 C CA . LEU A 1 84 ? -2.579 -3.438 11.631 1.00 95.31 84 LEU A CA 1
ATOM 661 C C . LEU A 1 84 ? -3.881 -3.353 12.427 1.00 95.31 84 LEU A C 1
ATOM 663 O O . LEU A 1 84 ? -3.850 -2.965 13.593 1.00 95.31 84 LEU A O 1
ATOM 667 N N . LEU A 1 85 ? -5.011 -3.692 11.809 1.00 95.62 85 LEU A N 1
ATOM 668 C CA . LEU A 1 85 ? -6.321 -3.546 12.429 1.00 95.62 85 LEU A CA 1
ATOM 669 C C . LEU A 1 85 ? -6.657 -4.675 13.409 1.00 95.62 85 LEU A C 1
ATOM 671 O O . LEU A 1 85 ? -7.376 -4.414 14.367 1.00 95.62 85 LEU A O 1
ATOM 675 N N . LEU A 1 86 ? -6.180 -5.900 13.160 1.00 95.38 86 LEU A N 1
ATOM 676 C CA . LEU A 1 86 ? -6.645 -7.102 13.866 1.00 95.38 86 LEU A CA 1
ATOM 677 C C . LEU A 1 86 ? -5.539 -7.963 14.483 1.00 95.38 86 LEU A C 1
ATOM 679 O O . LEU A 1 86 ? -5.845 -8.896 15.224 1.00 95.38 86 LEU A O 1
ATOM 683 N N . HIS A 1 87 ? -4.259 -7.727 14.195 1.00 93.31 87 HIS A N 1
ATOM 684 C CA . HIS A 1 87 ? -3.214 -8.611 14.709 1.00 93.31 87 HIS A CA 1
ATOM 685 C C . HIS A 1 87 ? -2.801 -8.214 16.140 1.00 93.31 87 HIS A C 1
ATOM 687 O O . HIS A 1 87 ? -2.428 -7.063 16.368 1.00 93.31 87 HIS A O 1
ATOM 693 N N . PRO A 1 88 ? -2.816 -9.136 17.122 1.00 88.69 88 PRO A N 1
ATOM 694 C CA . PRO A 1 88 ? -2.559 -8.808 18.529 1.00 88.69 88 PRO A CA 1
ATOM 695 C C . PRO A 1 88 ? -1.130 -8.314 18.799 1.00 88.69 88 PRO A C 1
ATOM 697 O O . PRO A 1 88 ? -0.929 -7.496 19.688 1.00 88.69 88 PRO A O 1
ATOM 700 N N . ASP A 1 89 ? -0.152 -8.759 18.008 1.00 87.44 89 ASP A N 1
ATOM 701 C CA . ASP A 1 89 ? 1.267 -8.405 18.191 1.00 87.44 89 ASP A CA 1
ATOM 702 C C . ASP A 1 89 ? 1.639 -6.987 17.722 1.00 87.44 89 ASP A C 1
ATOM 704 O O . ASP A 1 89 ? 2.805 -6.580 17.782 1.00 87.44 89 ASP A O 1
ATOM 708 N N . VAL A 1 90 ? 0.677 -6.212 17.218 1.00 86.12 90 VAL A N 1
ATOM 709 C CA . VAL A 1 90 ? 0.952 -4.845 16.783 1.00 86.12 90 VAL A CA 1
ATOM 710 C C . VAL A 1 90 ? 1.141 -3.954 18.003 1.00 86.12 90 VAL A C 1
ATOM 712 O O . VAL A 1 90 ? 0.237 -3.755 18.808 1.00 86.12 90 VAL A O 1
ATOM 715 N N . THR A 1 91 ? 2.330 -3.367 18.114 1.00 85.25 91 THR A N 1
ATOM 716 C CA . THR A 1 91 ? 2.603 -2.353 19.131 1.00 85.25 91 THR A CA 1
ATOM 717 C C . THR A 1 91 ? 1.819 -1.085 18.820 1.00 85.25 91 THR A C 1
ATOM 719 O O . THR A 1 91 ? 2.059 -0.421 17.808 1.00 85.25 91 THR A O 1
ATOM 722 N N . GLU A 1 92 ? 0.899 -0.739 19.713 1.00 83.94 92 GLU A N 1
ATOM 723 C CA . GLU A 1 92 ? 0.109 0.477 19.605 1.00 83.94 92 GLU A CA 1
ATOM 724 C C . GLU A 1 92 ? 1.008 1.719 19.617 1.00 83.94 92 GLU A C 1
ATOM 726 O O . GLU A 1 92 ? 1.837 1.925 20.505 1.00 83.94 92 GLU A O 1
ATOM 731 N N . SER A 1 93 ? 0.875 2.546 18.581 1.00 89.62 93 SER A N 1
ATOM 732 C CA . SER A 1 93 ? 1.552 3.835 18.494 1.00 89.62 93 SER A CA 1
ATOM 733 C C . SER A 1 93 ? 0.807 4.762 17.541 1.00 89.62 93 SER A C 1
ATOM 735 O O . SER A 1 93 ? 0.215 4.318 16.556 1.00 89.62 93 SER A O 1
ATOM 737 N N . VAL A 1 94 ? 0.930 6.070 17.778 1.00 90.12 94 VAL A N 1
ATOM 738 C CA . VAL A 1 94 ? 0.361 7.121 16.912 1.00 90.12 94 VAL A CA 1
ATOM 739 C C . VAL A 1 94 ? 0.831 6.977 15.457 1.00 90.12 94 VAL A C 1
ATOM 741 O O . VAL A 1 94 ? 0.112 7.302 14.513 1.00 90.12 94 VAL A O 1
ATOM 744 N N . HIS A 1 95 ? 2.048 6.469 15.246 1.00 91.81 95 HIS A N 1
ATOM 745 C CA . HIS A 1 95 ? 2.579 6.239 13.906 1.00 91.81 95 HIS A CA 1
ATOM 746 C C . HIS A 1 95 ? 1.877 5.086 13.185 1.00 91.81 95 HIS A C 1
ATOM 748 O O . HIS A 1 95 ? 1.629 5.200 11.986 1.00 91.81 95 HIS A O 1
ATOM 754 N N . GLU A 1 96 ? 1.536 4.006 13.888 1.00 93.94 96 GLU A N 1
ATOM 755 C CA . GLU A 1 96 ? 0.822 2.877 13.287 1.00 93.94 96 GLU A CA 1
ATOM 756 C C . GLU A 1 96 ? -0.652 3.184 13.041 1.00 93.94 96 GLU A C 1
ATOM 758 O O . GLU A 1 96 ? -1.172 2.813 11.993 1.00 93.94 96 GLU A O 1
ATOM 763 N N . GLU A 1 97 ? -1.296 3.948 13.923 1.00 94.75 97 GLU A N 1
ATOM 764 C CA . GLU A 1 97 ? -2.632 4.504 13.673 1.00 94.75 97 GLU A CA 1
ATOM 765 C C . GLU A 1 97 ? -2.647 5.352 12.400 1.00 94.75 97 GLU A C 1
ATOM 767 O O . GLU A 1 97 ? -3.450 5.134 11.489 1.00 94.75 97 GLU A O 1
ATOM 772 N N . ARG A 1 98 ? -1.679 6.262 12.265 1.00 94.81 98 ARG A N 1
ATOM 773 C CA . ARG A 1 98 ? -1.544 7.074 11.054 1.00 94.81 98 ARG A CA 1
ATOM 774 C C . ARG A 1 98 ? -1.244 6.227 9.816 1.00 94.81 98 ARG A C 1
ATOM 776 O O . ARG A 1 98 ? -1.757 6.536 8.742 1.00 94.81 98 ARG A O 1
ATOM 783 N N . ASN A 1 99 ? -0.418 5.188 9.938 1.00 96.00 99 ASN A N 1
ATOM 784 C CA . ASN A 1 99 ? -0.141 4.262 8.840 1.00 96.00 99 ASN A CA 1
ATOM 785 C C . ASN A 1 99 ? -1.413 3.525 8.405 1.00 96.00 99 ASN A C 1
ATOM 787 O O . ASN A 1 99 ? -1.685 3.462 7.210 1.00 96.00 99 ASN A O 1
ATOM 791 N N . LEU A 1 100 ? -2.209 3.035 9.356 1.00 96.69 100 LEU A N 1
ATOM 792 C CA . LEU A 1 100 ? -3.472 2.347 9.103 1.00 96.69 100 LEU A CA 1
ATOM 793 C C . LEU A 1 100 ? -4.465 3.249 8.352 1.00 96.69 100 LEU A C 1
ATOM 795 O O . LEU A 1 100 ? -5.006 2.841 7.326 1.00 96.69 100 LEU A O 1
ATOM 799 N N . ILE A 1 101 ? -4.633 4.499 8.795 1.00 96.38 101 ILE A N 1
ATOM 800 C CA . ILE A 1 101 ? -5.496 5.487 8.123 1.00 96.38 101 ILE A CA 1
ATOM 801 C C . ILE A 1 101 ? -4.999 5.782 6.698 1.00 96.38 101 ILE A C 1
ATOM 803 O O . ILE A 1 101 ? -5.796 5.842 5.763 1.00 96.38 101 ILE A O 1
ATOM 807 N N . ARG A 1 102 ? -3.683 5.949 6.501 1.00 96.88 102 ARG A N 1
ATOM 808 C CA . ARG A 1 102 ? -3.108 6.177 5.162 1.00 96.88 102 ARG A CA 1
ATOM 809 C C . ARG A 1 102 ? -3.344 4.991 4.234 1.00 96.88 102 ARG A C 1
ATOM 811 O O . ARG A 1 102 ? -3.712 5.197 3.083 1.00 96.88 102 ARG A O 1
ATOM 818 N N . ILE A 1 103 ? -3.154 3.771 4.734 1.00 97.38 103 ILE A N 1
ATOM 819 C CA . ILE A 1 103 ? -3.415 2.545 3.975 1.00 97.38 103 ILE A CA 1
ATOM 820 C C . ILE A 1 103 ? -4.893 2.476 3.581 1.00 97.38 103 ILE A C 1
ATOM 822 O O . ILE A 1 103 ? -5.186 2.238 2.412 1.00 97.38 103 ILE A O 1
ATOM 826 N N . TYR A 1 104 ? -5.809 2.738 4.518 1.00 97.38 104 TYR A N 1
ATOM 827 C CA . TYR A 1 104 ? -7.242 2.789 4.230 1.00 97.38 104 TYR A CA 1
ATOM 828 C C . TYR A 1 104 ? -7.557 3.778 3.102 1.00 97.38 104 TYR A C 1
ATOM 830 O O . TYR A 1 104 ? -8.188 3.393 2.121 1.00 97.38 104 TYR A O 1
ATOM 838 N N . ASN A 1 105 ? -7.054 5.014 3.197 1.00 96.06 105 ASN A N 1
ATOM 839 C CA . ASN A 1 105 ? -7.292 6.036 2.178 1.00 96.06 105 ASN A CA 1
ATOM 840 C C . ASN A 1 105 ? -6.759 5.598 0.806 1.00 96.06 105 ASN A C 1
ATOM 842 O O . ASN A 1 105 ? -7.477 5.689 -0.181 1.00 96.06 105 ASN A O 1
ATOM 846 N N . LEU A 1 106 ? -5.546 5.036 0.740 1.00 95.69 106 LEU A N 1
ATOM 847 C CA . LEU A 1 106 ? -4.973 4.525 -0.514 1.00 95.69 106 LEU A CA 1
ATOM 848 C C . LEU A 1 106 ? -5.820 3.418 -1.146 1.00 95.69 106 LEU A C 1
ATOM 850 O O . LEU A 1 106 ? -5.979 3.369 -2.369 1.00 95.69 106 LEU A O 1
ATOM 854 N N . LEU A 1 107 ? -6.360 2.525 -0.317 1.00 95.88 107 LEU A N 1
ATOM 855 C CA . LEU A 1 107 ? -7.245 1.461 -0.773 1.00 95.88 107 LEU A CA 1
ATOM 856 C C . LEU A 1 107 ? -8.556 2.050 -1.305 1.00 95.88 107 LEU A C 1
ATOM 858 O O . LEU A 1 107 ? -8.950 1.718 -2.420 1.00 95.88 107 LEU A O 1
ATOM 862 N N . THR A 1 108 ? -9.203 2.963 -0.578 1.00 93.75 108 THR A N 1
ATOM 863 C CA . THR A 1 108 ? -10.481 3.555 -1.012 1.00 93.75 108 THR A CA 1
ATOM 864 C C . THR A 1 108 ? -10.358 4.524 -2.182 1.00 93.75 108 THR A C 1
ATOM 866 O O . THR A 1 108 ? -11.296 4.639 -2.967 1.00 93.75 108 THR A O 1
ATOM 869 N N . ASP A 1 109 ? -9.204 5.170 -2.340 1.00 92.38 109 ASP A N 1
ATOM 870 C CA . ASP A 1 109 ? -8.899 6.036 -3.482 1.00 92.38 109 ASP A CA 1
ATOM 871 C C . ASP A 1 109 ? -8.561 5.220 -4.743 1.00 92.38 109 ASP A C 1
ATOM 873 O O . ASP A 1 109 ? -8.480 5.763 -5.851 1.00 92.38 109 ASP A O 1
ATOM 877 N N . THR A 1 110 ? -8.381 3.899 -4.612 1.00 90.94 110 THR A N 1
ATOM 878 C CA . THR A 1 110 ? -8.179 3.015 -5.759 1.00 90.94 110 THR A CA 1
ATOM 879 C C . THR A 1 110 ? -9.485 2.899 -6.557 1.00 90.94 110 THR A C 1
ATOM 881 O O . THR A 1 110 ? -10.490 2.390 -6.050 1.00 90.94 110 THR A O 1
ATOM 884 N N . PRO A 1 111 ? -9.505 3.330 -7.832 1.00 89.06 111 PRO A N 1
ATOM 885 C CA . PRO A 1 111 ? -10.728 3.351 -8.619 1.00 89.06 111 PRO A CA 1
ATOM 886 C C . PRO A 1 111 ? -11.221 1.931 -8.879 1.00 89.06 111 PRO A C 1
ATOM 888 O O . PRO A 1 111 ? -10.440 1.039 -9.213 1.00 89.06 111 PRO A O 1
ATOM 891 N N . ASN A 1 112 ? -12.537 1.750 -8.771 1.00 88.81 112 ASN A N 1
ATOM 892 C CA . ASN A 1 112 ? -13.208 0.464 -8.948 1.00 88.81 112 ASN A CA 1
ATOM 893 C C . ASN A 1 112 ? -12.664 -0.644 -8.029 1.00 88.81 112 ASN A C 1
ATOM 895 O O . ASN A 1 112 ? -12.661 -1.803 -8.437 1.00 88.81 112 ASN A O 1
ATOM 899 N N . LEU A 1 113 ? -12.212 -0.323 -6.804 1.00 90.00 113 LEU A N 1
ATOM 900 C CA . LEU A 1 113 ? -11.650 -1.305 -5.860 1.00 90.00 113 LEU A CA 1
ATOM 901 C C . LEU A 1 113 ? -12.508 -2.577 -5.764 1.00 90.00 113 LEU A C 1
ATOM 903 O O . LEU A 1 113 ? -11.991 -3.682 -5.892 1.00 90.00 113 LEU A O 1
ATOM 907 N N . LYS A 1 114 ? -13.829 -2.425 -5.613 1.00 90.62 114 LYS A N 1
ATOM 908 C CA . LYS A 1 114 ? -14.762 -3.553 -5.496 1.00 90.62 114 LYS A CA 1
ATOM 909 C C . LYS A 1 114 ? -14.826 -4.416 -6.760 1.00 90.62 114 LYS A C 1
ATOM 911 O O . LYS A 1 114 ? -14.951 -5.629 -6.648 1.00 90.62 114 LYS A O 1
ATOM 916 N N . GLN A 1 115 ? -14.771 -3.819 -7.950 1.00 91.88 115 GLN A N 1
ATOM 917 C CA . GLN A 1 115 ? -14.869 -4.561 -9.212 1.00 91.88 115 GLN A CA 1
ATOM 918 C C . GLN A 1 115 ? -13.520 -5.146 -9.649 1.00 91.88 115 GLN A C 1
ATOM 920 O O . GLN A 1 115 ? -13.471 -6.280 -10.111 1.00 91.88 115 GLN A O 1
ATOM 925 N N . ALA A 1 116 ? -12.435 -4.381 -9.512 1.00 91.19 116 ALA A N 1
ATOM 926 C CA . ALA A 1 116 ? -11.100 -4.754 -9.978 1.00 91.19 116 ALA A CA 1
ATOM 927 C C . ALA A 1 116 ? -10.334 -5.628 -8.972 1.00 91.19 116 ALA A C 1
ATOM 929 O O . ALA A 1 116 ? -9.548 -6.481 -9.372 1.00 91.19 116 ALA A O 1
ATOM 930 N N . HIS A 1 117 ? -10.580 -5.445 -7.672 1.00 94.00 117 HIS A N 1
ATOM 931 C CA . HIS A 1 117 ? -9.885 -6.138 -6.586 1.00 94.00 117 HIS A CA 1
ATOM 932 C C . HIS A 1 117 ? -10.889 -6.677 -5.556 1.00 94.00 117 HIS A C 1
ATOM 934 O O . HIS A 1 117 ? -10.787 -6.411 -4.359 1.00 94.00 117 HIS A O 1
ATOM 940 N N . TYR A 1 118 ? -11.881 -7.443 -6.027 1.00 93.94 118 TYR A N 1
ATOM 941 C CA . TYR A 1 118 ? -12.996 -7.933 -5.206 1.00 93.94 118 TYR A CA 1
ATOM 942 C C . TYR A 1 118 ? -12.547 -8.675 -3.937 1.00 93.94 118 TYR A C 1
ATOM 944 O O . TYR A 1 118 ? -13.086 -8.423 -2.866 1.00 93.94 118 TYR A O 1
ATOM 952 N N . HIS A 1 119 ? -11.525 -9.533 -4.035 1.00 95.00 119 HIS A N 1
ATOM 953 C CA . HIS A 1 119 ? -10.990 -10.263 -2.880 1.00 95.00 119 HIS A CA 1
ATOM 954 C C . HIS A 1 119 ? -10.443 -9.313 -1.806 1.00 95.00 119 HIS A C 1
ATOM 956 O O . HIS A 1 119 ? -10.840 -9.385 -0.647 1.00 95.00 119 HIS A O 1
ATOM 962 N N . SER A 1 120 ? -9.606 -8.356 -2.215 1.00 96.12 120 SER A N 1
ATOM 963 C CA . SER A 1 120 ? -9.084 -7.314 -1.331 1.00 96.12 120 SER A CA 1
ATOM 964 C C . SER A 1 120 ? -10.198 -6.477 -0.707 1.00 96.12 120 SER A C 1
ATOM 966 O O . SER A 1 120 ? -10.140 -6.160 0.477 1.00 96.12 120 SER A O 1
ATOM 968 N N . TRP A 1 121 ? -11.235 -6.139 -1.479 1.00 95.69 121 TRP A N 1
ATOM 969 C CA . TRP A 1 121 ? -12.407 -5.435 -0.960 1.00 95.69 121 TRP A CA 1
ATOM 970 C C . TRP A 1 121 ? -13.145 -6.253 0.111 1.00 95.69 121 TRP A C 1
ATOM 972 O O . TRP A 1 121 ? -13.486 -5.700 1.156 1.00 95.69 121 TRP A O 1
ATOM 982 N N . CYS A 1 122 ? -13.351 -7.556 -0.112 1.00 95.19 122 CYS A N 1
ATOM 983 C CA . CYS A 1 122 ? -13.966 -8.456 0.865 1.00 95.19 122 CYS A CA 1
ATOM 984 C C . CYS A 1 122 ? -13.151 -8.548 2.159 1.00 95.19 122 CYS A C 1
ATOM 986 O O . CYS A 1 122 ? -13.735 -8.441 3.231 1.00 95.19 122 CYS A O 1
ATOM 988 N N . GLU A 1 123 ? -11.826 -8.689 2.076 1.00 96.69 123 GLU A N 1
ATOM 989 C CA . GLU A 1 123 ? -10.955 -8.743 3.259 1.00 96.69 123 GLU A CA 1
ATOM 990 C C . GLU A 1 123 ? -10.996 -7.452 4.081 1.00 96.69 123 GLU A C 1
ATOM 992 O O . GLU A 1 123 ? -11.077 -7.493 5.306 1.00 96.69 123 GLU A O 1
ATOM 997 N N . ILE A 1 124 ? -10.976 -6.291 3.418 1.00 96.12 124 ILE A N 1
ATOM 998 C CA . ILE A 1 124 ? -11.101 -4.995 4.100 1.00 96.12 124 ILE A CA 1
ATOM 999 C C . ILE A 1 124 ? -12.458 -4.912 4.807 1.00 96.12 124 ILE A C 1
ATOM 1001 O O . ILE A 1 124 ? -12.534 -4.466 5.954 1.00 96.12 124 ILE A O 1
ATOM 1005 N N . ALA A 1 125 ? -13.526 -5.333 4.124 1.00 94.88 125 ALA A N 1
ATOM 1006 C CA . ALA A 1 125 ? -14.872 -5.291 4.670 1.00 94.88 125 ALA A CA 1
ATOM 1007 C C . ALA A 1 125 ? -15.047 -6.232 5.869 1.00 94.88 125 ALA A C 1
ATOM 1009 O O . ALA A 1 125 ? -15.591 -5.807 6.889 1.00 94.88 125 ALA A O 1
ATOM 1010 N N . ASP A 1 126 ? -14.539 -7.461 5.769 1.00 94.75 126 ASP A N 1
ATOM 1011 C CA . ASP A 1 126 ? -14.512 -8.432 6.865 1.00 94.75 126 ASP A CA 1
ATOM 1012 C C . ASP A 1 126 ? -13.729 -7.887 8.062 1.00 94.75 126 ASP A C 1
ATOM 1014 O O . ASP A 1 126 ? -14.232 -7.875 9.185 1.00 94.75 126 ASP A O 1
ATOM 1018 N N . ALA A 1 127 ? -12.538 -7.331 7.823 1.00 95.62 127 ALA A N 1
ATOM 1019 C CA . ALA A 1 127 ? -11.697 -6.836 8.902 1.00 95.62 127 ALA A CA 1
ATOM 1020 C C . ALA A 1 127 ? -12.337 -5.666 9.665 1.00 95.62 127 ALA A C 1
ATOM 1022 O O . ALA A 1 127 ? -12.288 -5.614 10.897 1.00 95.62 127 ALA A O 1
ATOM 1023 N N . ILE A 1 128 ? -12.988 -4.746 8.949 1.00 95.00 128 ILE A N 1
ATOM 1024 C CA . ILE A 1 128 ? -13.761 -3.663 9.569 1.00 95.00 128 ILE A CA 1
ATOM 1025 C C . ILE A 1 128 ? -14.988 -4.219 10.305 1.00 95.00 128 ILE A C 1
ATOM 1027 O O . ILE A 1 128 ? -15.283 -3.759 11.408 1.00 95.00 128 ILE A O 1
ATOM 1031 N N . GLY A 1 129 ? -15.685 -5.201 9.724 1.00 91.81 129 GLY A N 1
ATOM 1032 C CA . GLY A 1 129 ? -16.827 -5.873 10.348 1.00 91.81 129 GLY A CA 1
ATOM 1033 C C . GLY A 1 129 ? -16.455 -6.490 11.695 1.00 91.81 129 GLY A C 1
ATOM 1034 O O . GLY A 1 129 ? -17.035 -6.127 12.716 1.00 91.81 129 GLY A O 1
ATOM 1035 N N . ARG A 1 130 ? -15.404 -7.316 11.719 1.00 92.44 130 ARG A N 1
ATOM 1036 C CA . ARG A 1 130 ? -14.856 -7.938 12.934 1.00 92.44 130 ARG A CA 1
ATOM 1037 C C . ARG A 1 130 ? -14.444 -6.916 13.987 1.00 92.44 130 ARG A C 1
ATOM 1039 O O . ARG A 1 130 ? -14.772 -7.074 15.164 1.00 92.44 130 ARG A O 1
ATOM 1046 N N . ARG A 1 131 ? -13.780 -5.833 13.567 1.00 91.56 131 ARG A N 1
ATOM 1047 C CA . ARG A 1 131 ? -13.397 -4.745 14.475 1.00 91.56 131 ARG A CA 1
ATOM 1048 C C . ARG A 1 131 ? -14.621 -4.100 15.123 1.00 91.56 131 ARG A C 1
ATOM 1050 O O . ARG A 1 131 ? -14.646 -3.928 16.338 1.00 91.56 131 ARG A O 1
ATOM 1057 N N . SER A 1 132 ? -15.643 -3.780 14.332 1.00 88.75 132 SER A N 1
ATOM 1058 C CA . SER A 1 132 ? -16.909 -3.243 14.845 1.00 88.75 132 SER A CA 1
ATOM 1059 C C . SER A 1 132 ? -17.699 -4.246 15.691 1.00 88.75 132 SER A C 1
ATOM 1061 O O . SER A 1 132 ? -18.435 -3.827 16.577 1.00 88.75 132 SER A O 1
ATOM 1063 N N . GLY A 1 133 ? -17.532 -5.549 15.454 1.00 86.12 133 GLY A N 1
ATOM 1064 C CA . GLY A 1 133 ? -18.094 -6.632 16.268 1.00 86.12 133 GLY A CA 1
ATOM 1065 C C . GLY A 1 133 ? -17.423 -6.803 17.638 1.00 86.12 133 GLY A C 1
ATOM 1066 O O . GLY A 1 133 ? -17.818 -7.671 18.414 1.00 86.12 133 GLY A O 1
ATOM 1067 N N . GLY A 1 134 ? -16.421 -5.976 17.960 1.00 86.19 134 GLY A N 1
ATOM 1068 C CA . GLY A 1 134 ? -15.797 -5.917 19.281 1.00 86.19 134 GLY A CA 1
ATOM 1069 C C . GLY A 1 134 ? -14.438 -6.605 19.389 1.00 86.19 134 GLY A C 1
ATOM 1070 O O . GLY A 1 134 ? -13.905 -6.689 20.496 1.00 86.19 134 GLY A O 1
ATOM 1071 N N . GLU A 1 135 ? -13.843 -7.068 18.287 1.00 89.56 135 GLU A N 1
ATOM 1072 C CA . GLU A 1 135 ? -12.472 -7.586 18.299 1.00 89.56 135 GLU A CA 1
ATOM 1073 C C . GLU A 1 135 ? -11.482 -6.456 18.629 1.00 89.56 135 GLU A C 1
ATOM 1075 O O . GLU A 1 135 ? -11.338 -5.506 17.864 1.00 89.56 135 GLU A O 1
ATOM 1080 N N . ARG A 1 136 ? -10.800 -6.533 19.783 1.00 84.06 136 ARG A N 1
ATOM 1081 C CA . ARG A 1 136 ? -9.933 -5.454 20.311 1.00 84.06 136 ARG A CA 1
ATOM 1082 C C . ARG A 1 136 ? -8.427 -5.645 20.074 1.00 84.06 136 ARG A C 1
ATOM 1084 O O . ARG A 1 136 ? -7.624 -5.007 20.745 1.00 84.06 136 ARG A O 1
ATOM 1091 N N . SER A 1 137 ? -8.027 -6.505 19.146 1.00 88.19 137 SER A N 1
ATOM 1092 C CA . SER A 1 137 ? -6.620 -6.741 18.777 1.00 88.19 137 SER A CA 1
ATOM 1093 C C . SER A 1 137 ? -6.062 -5.670 17.829 1.00 88.19 137 SER A C 1
ATOM 1095 O O . SER A 1 137 ? -6.816 -5.007 17.135 1.00 88.19 137 SER A O 1
ATOM 1097 N N . GLY A 1 138 ? -4.746 -5.479 17.766 1.00 91.88 138 GLY A N 1
ATOM 1098 C CA . GLY A 1 138 ? -4.146 -4.505 16.848 1.00 91.88 138 GLY A CA 1
ATOM 1099 C C . GLY A 1 138 ? -4.340 -3.043 17.262 1.00 91.88 138 GLY A C 1
ATOM 1100 O O . GLY A 1 138 ? -4.490 -2.726 18.441 1.00 91.88 138 GLY A O 1
ATOM 1101 N N . ILE A 1 139 ? -4.299 -2.133 16.288 1.00 93.12 139 ILE A N 1
ATOM 1102 C CA . ILE A 1 139 ? -4.347 -0.684 16.521 1.00 93.12 139 ILE A CA 1
ATOM 1103 C C . ILE A 1 139 ? -5.749 -0.213 16.905 1.00 93.12 139 ILE A C 1
ATOM 1105 O O . ILE A 1 139 ? -6.736 -0.492 16.217 1.00 93.12 139 ILE A O 1
ATOM 1109 N N . THR A 1 140 ? -5.836 0.585 17.970 1.00 91.56 140 THR A N 1
ATOM 1110 C CA . THR A 1 140 ? -7.088 1.235 18.354 1.00 91.56 140 THR A CA 1
ATOM 1111 C C . THR A 1 140 ? -7.478 2.314 17.352 1.00 91.56 140 THR A C 1
ATOM 1113 O O . THR A 1 140 ? -6.756 3.277 17.129 1.00 91.56 140 THR A O 1
ATOM 1116 N N . ILE A 1 141 ? -8.666 2.155 16.770 1.00 91.12 141 ILE A N 1
ATOM 1117 C CA . ILE A 1 141 ? -9.349 3.163 15.962 1.00 91.12 141 ILE A CA 1
ATOM 1118 C C . ILE A 1 141 ? -10.674 3.475 16.646 1.00 91.12 141 ILE A C 1
ATOM 1120 O O . ILE A 1 141 ? -11.329 2.589 17.196 1.00 91.12 141 ILE A O 1
ATOM 1124 N N . THR A 1 142 ? -11.063 4.745 16.625 1.00 91.19 142 THR A N 1
ATOM 1125 C CA . THR A 1 142 ? -12.298 5.199 17.259 1.00 91.19 142 THR A CA 1
ATOM 1126 C C . THR A 1 142 ? -13.534 4.673 16.520 1.00 91.19 142 THR A C 1
ATOM 1128 O O . THR A 1 142 ? -13.563 4.584 15.291 1.00 91.19 142 THR A O 1
ATOM 1131 N N . GLU A 1 143 ? -14.597 4.378 17.269 1.00 90.06 143 GLU A N 1
ATOM 1132 C CA . GLU A 1 143 ? -15.881 3.938 16.704 1.00 90.06 143 GLU A CA 1
ATOM 1133 C C . GLU A 1 143 ? -16.443 4.872 15.616 1.00 90.06 143 GLU A C 1
ATOM 1135 O O . GLU A 1 143 ? -16.919 4.377 14.592 1.00 90.06 143 GLU A O 1
ATOM 1140 N N . PRO A 1 144 ? -16.384 6.215 15.745 1.00 92.94 144 PRO A N 1
ATOM 1141 C CA . PRO A 1 144 ? -16.812 7.108 14.669 1.00 92.94 144 PRO A CA 1
ATOM 1142 C C . PRO A 1 144 ? -16.061 6.871 13.353 1.00 92.94 144 PRO A C 1
ATOM 1144 O O . PRO A 1 144 ? -16.687 6.841 12.293 1.00 92.94 144 PRO A O 1
ATOM 1147 N N . THR A 1 145 ? -14.746 6.648 13.418 1.00 93.25 145 THR A N 1
ATOM 1148 C CA . THR A 1 145 ? -13.908 6.382 12.241 1.00 93.25 145 THR A CA 1
ATOM 1149 C C . THR A 1 145 ? -14.263 5.038 11.605 1.00 93.25 145 THR A C 1
ATOM 1151 O O . THR A 1 145 ? -14.470 4.975 10.395 1.00 93.25 145 THR A O 1
ATOM 1154 N N . LEU A 1 146 ? -14.436 3.978 12.403 1.00 92.50 146 LEU A N 1
ATOM 1155 C CA . LEU A 1 146 ? -14.872 2.667 11.898 1.00 92.50 146 LEU A CA 1
ATOM 1156 C C . LEU A 1 146 ? -16.252 2.733 11.235 1.00 92.50 146 LEU A C 1
ATOM 1158 O O . LEU A 1 146 ? -16.450 2.196 10.144 1.00 92.50 146 LEU A O 1
ATOM 1162 N N . ASN A 1 147 ? -17.199 3.447 11.847 1.00 92.19 147 ASN A N 1
ATOM 1163 C CA . ASN A 1 147 ? -18.528 3.657 11.274 1.00 92.19 147 ASN A CA 1
ATOM 1164 C C . ASN A 1 147 ? -18.471 4.426 9.947 1.00 92.19 147 ASN A C 1
ATOM 1166 O O . ASN A 1 147 ? -19.207 4.101 9.010 1.00 92.19 147 ASN A O 1
ATOM 1170 N N . GLN A 1 148 ? -17.588 5.422 9.844 1.00 93.56 148 GLN A N 1
ATOM 1171 C CA . GLN A 1 148 ? -17.345 6.124 8.588 1.00 93.56 148 GLN A CA 1
ATOM 1172 C C . GLN A 1 148 ? -16.784 5.173 7.524 1.00 93.56 148 GLN A C 1
ATOM 1174 O O . GLN A 1 148 ? -17.259 5.188 6.388 1.00 93.56 148 GLN A O 1
ATOM 1179 N N . TRP A 1 149 ? -15.830 4.312 7.884 1.00 95.06 149 TRP A N 1
ATOM 1180 C CA . TRP A 1 149 ? -15.249 3.346 6.952 1.00 95.06 149 TRP A CA 1
ATOM 1181 C C . TRP A 1 149 ? -16.272 2.327 6.445 1.00 95.06 149 TRP A C 1
ATOM 1183 O O . TRP A 1 149 ? -16.367 2.099 5.238 1.00 95.06 149 TRP A O 1
ATOM 1193 N N . ARG A 1 150 ? -17.120 1.797 7.335 1.00 91.38 150 ARG A N 1
ATOM 1194 C CA . ARG A 1 150 ? -18.245 0.923 6.955 1.00 91.38 150 ARG A CA 1
ATOM 1195 C C . ARG A 1 150 ? -19.164 1.585 5.945 1.00 91.38 150 ARG A C 1
ATOM 1197 O O . ARG A 1 150 ? -19.478 0.991 4.916 1.00 91.38 150 ARG A O 1
ATOM 1204 N N . LYS A 1 151 ? -19.565 2.828 6.224 1.00 91.56 151 LYS A N 1
ATOM 1205 C CA . LYS A 1 151 ? -20.451 3.591 5.344 1.00 91.56 151 LYS A CA 1
ATOM 1206 C C . LYS A 1 151 ? -19.825 3.796 3.964 1.00 91.56 151 LYS A C 1
ATOM 1208 O O . LYS A 1 151 ? -20.504 3.579 2.966 1.00 91.56 151 LYS A O 1
ATOM 1213 N N . ASN A 1 152 ? -18.547 4.169 3.907 1.00 90.62 152 ASN A N 1
ATOM 1214 C CA . ASN A 1 152 ? -17.836 4.399 2.647 1.00 90.62 152 ASN A CA 1
ATOM 1215 C C . ASN A 1 152 ? -17.736 3.130 1.790 1.00 90.62 152 ASN A C 1
ATOM 1217 O O . ASN A 1 152 ? -17.835 3.205 0.569 1.00 90.62 152 ASN A O 1
ATOM 1221 N N . LEU A 1 153 ? -17.570 1.967 2.423 1.00 87.06 153 LEU A N 1
ATOM 1222 C CA . LEU A 1 153 ? -17.485 0.679 1.733 1.00 87.06 153 LEU A CA 1
ATOM 1223 C C . LEU A 1 153 ? -18.855 0.040 1.452 1.00 87.06 153 LEU A C 1
ATOM 1225 O O . LEU A 1 153 ? -18.915 -0.989 0.778 1.00 87.06 153 LEU A O 1
ATOM 1229 N N . GLY A 1 154 ? -19.949 0.638 1.933 1.00 85.69 154 GLY A N 1
ATOM 1230 C CA . GLY A 1 154 ? -21.299 0.089 1.797 1.00 85.69 154 GLY A CA 1
ATOM 1231 C C . GLY A 1 154 ? -21.527 -1.178 2.628 1.00 85.69 154 GLY A C 1
ATOM 1232 O O . GLY A 1 154 ? -22.287 -2.049 2.210 1.00 85.69 154 GLY A O 1
ATOM 1233 N N . ILE A 1 155 ? -20.850 -1.302 3.773 1.00 79.44 155 ILE A N 1
ATOM 1234 C CA . ILE A 1 155 ? -20.991 -2.431 4.700 1.00 79.44 155 ILE A CA 1
ATOM 1235 C C . ILE A 1 155 ? -22.224 -2.172 5.584 1.00 79.44 155 ILE A C 1
ATOM 1237 O O . ILE A 1 155 ? -22.262 -1.136 6.259 1.00 79.44 155 ILE A O 1
ATOM 1241 N N . PRO A 1 156 ? -23.230 -3.067 5.603 1.00 72.62 156 PRO A N 1
ATOM 1242 C CA . PRO A 1 156 ? -24.417 -2.897 6.438 1.00 72.62 156 PRO A CA 1
ATOM 1243 C C . PRO A 1 156 ? -24.040 -2.877 7.922 1.00 72.62 156 PRO A C 1
ATOM 1245 O O . PRO A 1 156 ? -23.027 -3.459 8.313 1.00 72.62 156 PRO A O 1
ATOM 1248 N N . LYS A 1 157 ? -24.837 -2.192 8.754 1.00 67.31 157 LYS A N 1
ATOM 1249 C CA . LYS A 1 157 ? -24.745 -2.346 10.211 1.00 67.31 157 LYS A CA 1
ATOM 1250 C C . LYS A 1 157 ? -25.235 -3.747 10.572 1.00 67.31 157 LYS A C 1
ATOM 1252 O O . LYS A 1 157 ? -26.262 -4.167 10.056 1.00 67.31 157 LYS A O 1
ATOM 1257 N N . GLU A 1 158 ? -24.476 -4.456 11.399 1.00 61.66 158 GLU A N 1
ATOM 1258 C CA . GLU A 1 158 ? -25.004 -5.643 12.068 1.00 61.66 158 GLU A CA 1
ATOM 1259 C C . GLU A 1 158 ? -25.923 -5.103 13.168 1.00 61.66 158 GLU A C 1
ATOM 1261 O O . GLU A 1 158 ? -25.502 -4.217 13.920 1.00 61.66 158 GLU A O 1
ATOM 1266 N N . GLU A 1 159 ? -27.195 -5.500 13.119 1.00 49.62 159 GLU A N 1
ATOM 1267 C CA . GLU A 1 159 ? -28.247 -5.111 14.071 1.00 49.62 159 GLU A CA 1
ATOM 1268 C C . GLU A 1 159 ? -28.114 -5.860 15.398 1.00 49.62 159 GLU A C 1
ATOM 1270 O O . GLU A 1 159 ? -27.783 -7.068 15.366 1.00 49.62 159 GLU A O 1
#

Sequence (159 aa):
MDGEFVKWAIACGGWLMAVLLALLGYLERRANQQSELLLKTVAYFEGKTQKRSVGIALVEGLLNKNPKHRDVLVPLLTNQFVYLLLHPDVTESVHEERNLIRIYNLLTDTPNLKQAHYHSWCEIADAIGRRSGGERSGITITEPTLNQWRKNLGIPKEE